Protein AF-A0A968VNL5-F1 (afdb_monomer_lite)

Sequence (72 aa):
MVATLERIAVPAKNPRVSFVIPPDVKERLEYLADQDHRTISNYVLKLIIEEIERAEKDGKIKSEGSDSQGAA

Radius of gyration: 18.39 Å; chains: 1; bounding box: 55×25×41 Å

Foldseek 3Di:
DDDDPDPPPDQPPDHDDDDDDDPVVVVVLCVVCVVVVHDSVVSVVVVVVVVVVVCCVVVVDPCPDPPPDDDD

Secondary structure (DSSP, 8-state):
---------PPPSSPPP-----HHHHHHHHHHHHHTTS-HHHHHHHHHHHHHHHHHHTTSS-----------

pLDDT: mean 81.43, std 20.01, range [36.16, 97.94]

Structure (mmCIF, N/CA/C/O backbone):
data_AF-A0A968VNL5-F1
#
_entry.id   AF-A0A968VNL5-F1
#
loop_
_atom_site.group_PDB
_atom_site.id
_atom_site.type_symbol
_atom_site.label_atom_id
_atom_site.label_alt_id
_atom_site.label_comp_id
_atom_site.label_asym_id
_atom_site.label_entity_id
_atom_site.label_seq_id
_atom_site.pdbx_PDB_ins_code
_atom_site.Cartn_x
_atom_site.Cartn_y
_atom_site.Cartn_z
_atom_site.occupancy
_atom_site.B_iso_or_equiv
_atom_site.auth_seq_id
_atom_site.auth_comp_id
_atom_site.auth_asym_id
_atom_site.auth_atom_id
_atom_site.pdbx_PDB_model_num
ATOM 1 N N . MET A 1 1 ? 40.769 -13.062 27.275 1.00 36.44 1 MET A N 1
ATOM 2 C CA . MET A 1 1 ? 39.306 -13.245 27.378 1.00 36.44 1 MET A CA 1
ATOM 3 C C . MET A 1 1 ? 38.661 -12.085 26.640 1.00 36.44 1 MET A C 1
ATOM 5 O O . MET A 1 1 ? 38.881 -10.952 27.044 1.00 36.44 1 MET A O 1
ATOM 9 N N . VAL A 1 2 ? 38.007 -12.336 25.504 1.00 46.22 2 VAL A N 1
ATOM 10 C CA . VAL A 1 2 ? 37.386 -11.280 24.687 1.00 46.22 2 VAL A CA 1
ATOM 11 C C . VAL A 1 2 ? 35.946 -11.125 25.155 1.00 46.22 2 VAL A C 1
ATOM 13 O O . VAL A 1 2 ? 35.186 -12.088 25.103 1.00 46.22 2 VAL A O 1
ATOM 16 N N . ALA A 1 3 ? 35.593 -9.943 25.653 1.00 50.06 3 ALA A N 1
ATOM 17 C CA . ALA A 1 3 ? 34.228 -9.622 26.038 1.00 50.06 3 ALA A CA 1
ATOM 18 C C . ALA A 1 3 ? 33.356 -9.541 24.777 1.00 50.06 3 ALA A C 1
ATOM 20 O O . ALA A 1 3 ? 33.540 -8.660 23.935 1.00 50.06 3 ALA A O 1
ATOM 21 N N . THR A 1 4 ? 32.429 -10.483 24.627 1.00 58.28 4 THR A N 1
ATOM 22 C CA . THR A 1 4 ? 31.394 -10.436 23.597 1.00 58.28 4 THR A CA 1
ATOM 23 C C . THR A 1 4 ? 30.387 -9.366 24.004 1.00 58.28 4 THR A C 1
ATOM 25 O O . THR A 1 4 ? 29.614 -9.557 24.937 1.00 58.28 4 THR A O 1
ATOM 28 N N . LEU A 1 5 ? 30.430 -8.206 23.349 1.00 61.31 5 LEU A N 1
ATOM 29 C CA . LEU A 1 5 ? 29.398 -7.184 23.505 1.00 61.31 5 LEU A CA 1
ATOM 30 C C . LEU A 1 5 ? 28.116 -7.696 22.843 1.00 61.31 5 LEU A C 1
ATOM 32 O O . LEU A 1 5 ? 27.972 -7.632 21.621 1.00 61.31 5 LEU A O 1
ATOM 36 N N . GLU A 1 6 ? 27.191 -8.220 23.644 1.00 57.31 6 GLU A N 1
ATOM 37 C CA . GLU A 1 6 ? 25.822 -8.464 23.203 1.00 57.31 6 GLU A CA 1
ATOM 38 C C . GLU A 1 6 ? 25.190 -7.115 22.842 1.00 57.31 6 GLU A C 1
ATOM 40 O O . GLU A 1 6 ? 24.979 -6.247 23.692 1.00 57.31 6 GLU A O 1
ATOM 45 N N . ARG A 1 7 ? 24.930 -6.897 21.548 1.00 60.88 7 ARG A N 1
ATOM 46 C CA . ARG A 1 7 ? 24.151 -5.740 21.107 1.00 60.88 7 ARG A CA 1
ATOM 47 C C . ARG A 1 7 ? 22.728 -5.918 21.620 1.00 60.88 7 ARG A C 1
ATOM 49 O O . ARG A 1 7 ? 21.952 -6.665 21.033 1.00 60.88 7 ARG A O 1
ATOM 56 N N . ILE A 1 8 ? 22.386 -5.197 22.680 1.00 60.03 8 ILE A N 1
ATOM 57 C CA . ILE A 1 8 ? 20.999 -5.005 23.096 1.00 60.03 8 ILE A CA 1
ATOM 58 C C . ILE A 1 8 ? 20.313 -4.251 21.954 1.00 60.03 8 ILE A C 1
ATOM 60 O O . ILE A 1 8 ? 20.558 -3.064 21.732 1.00 60.03 8 ILE A O 1
ATOM 64 N N . ALA A 1 9 ? 19.518 -4.969 21.162 1.00 59.97 9 ALA A N 1
ATOM 65 C CA . ALA A 1 9 ? 18.708 -4.378 20.112 1.00 59.97 9 ALA A CA 1
ATOM 66 C C . ALA A 1 9 ? 17.608 -3.550 20.782 1.00 59.97 9 ALA A C 1
ATOM 68 O O . ALA A 1 9 ? 16.581 -4.082 21.194 1.00 59.97 9 ALA A O 1
ATOM 69 N N . VAL A 1 10 ? 17.846 -2.247 20.934 1.00 64.69 10 VAL A N 1
ATOM 70 C CA . VAL A 1 10 ? 16.802 -1.316 21.359 1.00 64.69 10 VAL A CA 1
ATOM 71 C C . VAL A 1 10 ? 15.716 -1.349 20.279 1.00 64.69 10 VAL A C 1
ATOM 73 O O . VAL A 1 10 ? 16.035 -1.076 19.115 1.00 64.69 10 VAL A O 1
ATOM 76 N N . PRO A 1 11 ? 14.464 -1.718 20.606 1.00 62.56 11 PRO A N 1
ATOM 77 C CA . PRO A 1 11 ? 13.396 -1.728 19.623 1.00 62.56 11 PRO A CA 1
ATOM 78 C C . PRO A 1 11 ? 13.229 -0.309 19.084 1.00 62.56 11 PRO A C 1
ATOM 80 O O . PRO A 1 11 ? 13.038 0.649 19.834 1.00 62.56 11 PRO A O 1
ATOM 83 N N . ALA A 1 12 ? 13.375 -0.161 17.769 1.00 66.19 12 ALA A N 1
ATOM 84 C CA . ALA A 1 12 ? 13.183 1.123 17.121 1.00 66.19 12 ALA A CA 1
ATOM 85 C C . ALA A 1 12 ? 11.747 1.601 17.368 1.00 66.19 12 ALA A C 1
ATOM 87 O O . ALA A 1 12 ? 10.811 0.809 17.275 1.00 66.19 12 ALA A O 1
ATOM 88 N N . LYS A 1 13 ? 11.579 2.908 17.619 1.00 76.00 13 LYS A N 1
ATOM 89 C CA . LYS A 1 13 ? 10.265 3.548 17.815 1.00 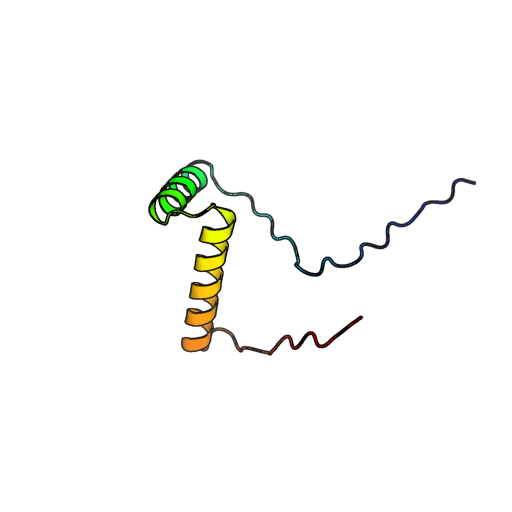76.00 13 LYS A CA 1
ATOM 90 C C . LYS A 1 13 ? 9.263 3.172 16.716 1.00 76.00 13 LYS A C 1
ATOM 92 O O . LYS A 1 13 ? 8.083 3.024 16.997 1.00 7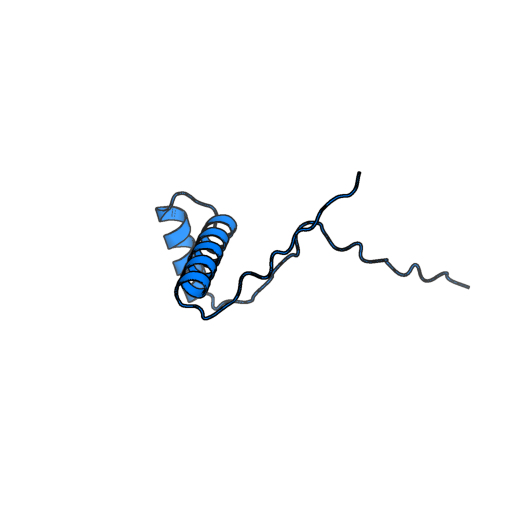6.00 13 LYS A O 1
ATOM 97 N N . ASN A 1 14 ? 9.762 2.977 15.493 1.00 79.81 14 ASN A N 1
ATOM 98 C CA . ASN A 1 14 ? 9.000 2.444 14.373 1.00 79.81 14 ASN A CA 1
ATOM 99 C C . ASN A 1 14 ? 9.642 1.127 13.905 1.00 79.81 14 ASN A C 1
ATOM 101 O O . ASN A 1 14 ? 10.806 1.148 13.482 1.00 79.81 14 ASN A O 1
ATOM 105 N N . PRO A 1 15 ? 8.924 -0.007 13.951 1.00 87.25 15 PRO A N 1
ATOM 106 C CA . PRO A 1 15 ? 9.443 -1.271 13.451 1.00 87.25 15 PRO A CA 1
ATOM 107 C C . PRO A 1 15 ? 9.645 -1.205 11.932 1.00 87.25 15 PRO A C 1
ATOM 109 O O . PRO A 1 15 ? 8.812 -0.681 11.192 1.00 87.25 15 PRO A O 1
ATOM 112 N N . ARG A 1 16 ? 10.767 -1.750 11.448 1.00 88.62 16 ARG A N 1
ATOM 113 C CA . ARG A 1 16 ? 11.050 -1.844 10.012 1.00 88.62 16 ARG A CA 1
ATOM 114 C C . ARG A 1 16 ? 10.421 -3.112 9.448 1.00 88.62 16 ARG A C 1
ATOM 116 O O . ARG A 1 16 ? 10.753 -4.208 9.888 1.00 88.62 16 ARG A O 1
ATOM 123 N N . VAL A 1 17 ? 9.604 -2.959 8.413 1.00 88.06 17 VAL A N 1
ATOM 124 C CA . VAL A 1 17 ? 9.086 -4.075 7.614 1.00 88.06 17 VAL A CA 1
ATOM 125 C C . VAL A 1 17 ? 9.894 -4.169 6.320 1.00 88.06 17 VAL A C 1
ATOM 127 O O . VAL A 1 17 ? 10.111 -3.167 5.640 1.00 88.06 17 VAL A O 1
ATOM 130 N N . SER A 1 18 ? 10.374 -5.365 5.985 1.00 91.12 18 SER A N 1
ATOM 131 C CA . SER A 1 18 ? 11.075 -5.645 4.728 1.00 91.12 18 SER A CA 1
ATOM 132 C C . SER A 1 18 ? 10.475 -6.875 4.067 1.00 91.12 18 SER A C 1
ATOM 134 O O . SER A 1 18 ? 10.326 -7.903 4.722 1.00 91.12 18 SER A O 1
ATOM 136 N N . PHE A 1 19 ? 10.180 -6.783 2.776 1.00 90.94 19 PHE A N 1
ATOM 137 C CA . PHE A 1 19 ? 9.635 -7.878 1.985 1.00 90.94 19 PHE A CA 1
ATOM 138 C C . PHE A 1 19 ? 10.357 -7.972 0.640 1.00 90.94 19 PHE A C 1
ATOM 140 O O . PHE A 1 19 ? 10.891 -6.984 0.132 1.00 90.94 19 PHE A O 1
ATOM 147 N N . VAL A 1 20 ? 10.377 -9.176 0.076 1.00 95.25 20 VAL A N 1
ATOM 148 C CA . VAL A 1 20 ? 10.884 -9.442 -1.271 1.00 95.25 20 VAL A CA 1
ATOM 149 C C . VAL A 1 20 ? 9.679 -9.538 -2.194 1.00 95.25 20 VAL A C 1
ATOM 151 O O . VAL A 1 20 ? 8.749 -10.288 -1.908 1.00 95.25 20 VAL A O 1
ATOM 154 N N . ILE A 1 21 ? 9.692 -8.775 -3.284 1.00 94.50 21 ILE A N 1
ATOM 155 C CA . ILE A 1 21 ? 8.642 -8.801 -4.307 1.00 94.50 21 ILE A CA 1
ATOM 156 C C . ILE A 1 21 ? 9.227 -9.179 -5.668 1.00 94.50 21 ILE A C 1
ATOM 158 O O . ILE A 1 21 ? 10.399 -8.886 -5.926 1.00 94.50 21 ILE A O 1
ATOM 162 N N . PRO A 1 22 ? 8.423 -9.805 -6.542 1.00 97.56 22 PRO A N 1
ATOM 163 C CA . PRO A 1 22 ? 8.787 -10.016 -7.936 1.00 97.56 22 PRO A CA 1
ATOM 164 C C . PRO A 1 22 ? 9.155 -8.698 -8.653 1.00 97.56 22 PRO A C 1
ATOM 166 O O . PRO A 1 22 ? 8.568 -7.654 -8.340 1.00 97.56 22 PRO A O 1
ATOM 169 N N . PRO A 1 23 ? 10.101 -8.714 -9.614 1.00 95.50 23 PRO A N 1
ATOM 170 C CA . PRO A 1 23 ? 10.526 -7.503 -10.324 1.00 95.50 23 PRO A CA 1
ATOM 171 C C . PRO A 1 23 ? 9.392 -6.789 -11.071 1.00 95.50 23 PRO A C 1
ATOM 173 O O . PRO A 1 23 ? 9.289 -5.569 -11.007 1.00 95.50 23 PRO A O 1
ATOM 176 N N . ASP A 1 24 ? 8.494 -7.543 -11.705 1.00 96.69 24 ASP A N 1
ATOM 177 C CA . ASP A 1 24 ? 7.345 -7.016 -12.450 1.00 96.69 24 ASP A CA 1
ATOM 178 C C . ASP A 1 24 ? 6.347 -6.284 -11.539 1.00 96.69 24 ASP A C 1
ATOM 180 O O . ASP A 1 24 ? 5.773 -5.259 -11.912 1.00 96.69 24 ASP A O 1
ATOM 184 N N . VAL A 1 25 ? 6.168 -6.774 -10.310 1.00 96.88 25 VAL A N 1
ATOM 185 C CA . VAL A 1 25 ? 5.335 -6.113 -9.298 1.00 96.88 25 VAL A CA 1
ATOM 186 C C . VAL A 1 25 ? 5.983 -4.811 -8.839 1.00 96.88 25 VAL A C 1
ATOM 188 O O . VAL A 1 25 ? 5.287 -3.811 -8.663 1.00 96.88 25 VAL A O 1
ATOM 191 N N . LYS A 1 26 ? 7.311 -4.801 -8.675 1.00 95.25 26 LYS A N 1
ATOM 192 C CA . LYS A 1 26 ? 8.056 -3.605 -8.274 1.00 95.25 26 LYS A CA 1
ATOM 193 C C . LYS A 1 26 ? 7.917 -2.483 -9.305 1.00 95.25 26 LYS A C 1
ATOM 195 O O . LYS A 1 26 ? 7.625 -1.359 -8.915 1.00 95.25 26 LYS A O 1
ATOM 200 N N . GLU A 1 27 ? 8.061 -2.789 -10.591 1.00 97.19 27 GLU A N 1
ATOM 201 C CA . GLU A 1 27 ? 7.926 -1.798 -11.669 1.00 97.19 27 GLU A CA 1
ATOM 202 C C . GLU A 1 27 ? 6.524 -1.171 -11.698 1.00 97.19 27 GLU A C 1
ATOM 204 O O . GLU A 1 27 ? 6.369 0.046 -11.795 1.00 97.19 27 GLU A O 1
ATOM 209 N N . ARG A 1 28 ? 5.478 -1.992 -11.541 1.00 97.56 28 ARG A N 1
ATOM 210 C CA . ARG A 1 28 ? 4.093 -1.497 -11.470 1.00 97.56 28 ARG A CA 1
ATOM 211 C C . ARG A 1 28 ? 3.853 -0.642 -10.230 1.00 97.56 28 ARG A C 1
ATOM 213 O O . ARG A 1 28 ? 3.144 0.357 -10.307 1.00 97.56 28 ARG A O 1
ATOM 220 N N . LEU A 1 29 ? 4.440 -1.022 -9.097 1.00 96.38 29 LEU A N 1
ATOM 221 C CA . LEU A 1 29 ? 4.355 -0.259 -7.856 1.00 96.38 29 LEU A CA 1
ATOM 222 C C . LEU A 1 29 ? 5.042 1.107 -7.984 1.00 96.38 29 LEU A C 1
ATOM 224 O O . LEU A 1 29 ? 4.495 2.104 -7.523 1.00 96.38 29 LEU A O 1
ATOM 228 N N . GLU A 1 30 ? 6.212 1.155 -8.622 1.00 97.12 30 GLU A N 1
ATOM 229 C CA . GLU A 1 30 ? 6.940 2.392 -8.923 1.00 97.12 30 GLU A CA 1
ATOM 230 C C . GLU A 1 30 ? 6.112 3.327 -9.801 1.00 97.12 30 GLU A C 1
ATOM 232 O O . GLU A 1 30 ? 5.957 4.501 -9.467 1.00 97.12 30 GLU A O 1
ATOM 237 N N . TYR A 1 31 ? 5.506 2.789 -10.861 1.00 97.81 31 TYR A N 1
ATOM 238 C CA . TYR A 1 31 ? 4.623 3.556 -11.733 1.00 97.81 31 TYR A CA 1
ATOM 239 C C . TYR A 1 31 ? 3.422 4.136 -10.972 1.00 97.81 31 TYR A C 1
ATOM 241 O O . TYR A 1 31 ? 3.142 5.327 -11.071 1.00 97.81 31 TYR A O 1
ATOM 249 N N . LEU A 1 32 ? 2.730 3.324 -10.166 1.00 97.62 32 LEU A N 1
ATOM 250 C CA . LEU A 1 32 ? 1.578 3.786 -9.383 1.00 97.62 32 LEU A CA 1
ATOM 251 C C . LEU A 1 32 ? 1.952 4.851 -8.343 1.00 97.62 32 LEU A C 1
ATOM 253 O O . LEU A 1 32 ? 1.199 5.805 -8.149 1.00 97.62 32 LEU A O 1
ATOM 257 N N . ALA A 1 33 ? 3.106 4.702 -7.690 1.00 97.50 33 ALA A N 1
ATOM 258 C CA . ALA A 1 33 ? 3.598 5.682 -6.729 1.00 97.50 33 ALA A CA 1
ATOM 259 C C . ALA A 1 33 ? 3.898 7.034 -7.401 1.00 97.50 33 ALA A C 1
ATOM 261 O O . ALA A 1 33 ? 3.547 8.079 -6.850 1.00 97.50 33 ALA A O 1
ATOM 262 N N . ASP A 1 34 ? 4.476 7.009 -8.605 1.00 97.62 34 ASP A N 1
ATOM 263 C CA . ASP A 1 34 ? 4.754 8.208 -9.401 1.00 97.62 34 ASP A CA 1
ATOM 264 C C . ASP A 1 34 ? 3.467 8.936 -9.823 1.00 97.62 34 ASP A C 1
ATOM 266 O O . ASP A 1 34 ? 3.361 10.153 -9.660 1.00 97.62 34 ASP A O 1
ATOM 270 N N . GLN A 1 35 ? 2.442 8.190 -10.258 1.00 97.94 35 GLN A N 1
ATOM 271 C CA . GLN A 1 35 ? 1.132 8.762 -10.603 1.00 97.94 35 GLN A CA 1
ATOM 272 C C . GLN A 1 35 ? 0.423 9.425 -9.405 1.00 97.94 35 GLN A C 1
ATOM 274 O O . GLN A 1 35 ? -0.331 10.375 -9.594 1.00 97.94 35 GLN A O 1
ATOM 279 N N . ASP A 1 36 ? 0.667 8.956 -8.175 1.00 96.06 36 ASP A N 1
ATOM 280 C CA . ASP A 1 36 ? 0.140 9.555 -6.933 1.00 96.06 36 ASP A CA 1
ATOM 281 C C . ASP A 1 36 ? 1.092 10.621 -6.341 1.00 96.06 36 ASP A C 1
ATOM 2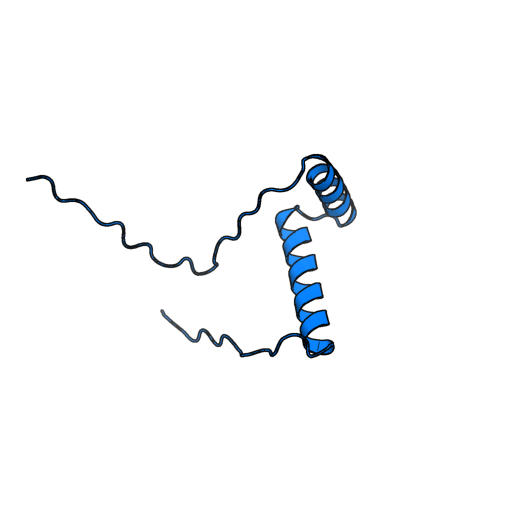83 O O . ASP A 1 36 ? 0.892 11.074 -5.213 1.00 96.06 36 ASP A O 1
ATOM 287 N N . HIS A 1 37 ? 2.148 11.007 -7.075 1.00 97.12 37 HIS A N 1
ATOM 288 C CA . HIS A 1 37 ? 3.188 11.963 -6.672 1.00 97.12 37 HIS A CA 1
ATOM 289 C C . HIS A 1 37 ? 3.831 11.642 -5.310 1.00 97.12 37 HIS A C 1
ATOM 291 O O . HIS A 1 37 ? 4.055 12.523 -4.471 1.00 97.12 37 HIS A O 1
ATOM 297 N N . ARG A 1 38 ? 4.121 10.359 -5.062 1.00 94.19 38 ARG A N 1
ATOM 298 C CA . ARG A 1 38 ? 4.644 9.854 -3.783 1.00 94.19 38 ARG A CA 1
ATOM 299 C C . ARG A 1 38 ? 5.847 8.943 -3.981 1.00 94.19 38 ARG A C 1
ATOM 301 O O . ARG A 1 38 ? 6.031 8.307 -5.009 1.00 94.19 38 ARG A O 1
ATOM 308 N N . THR A 1 39 ? 6.655 8.819 -2.930 1.00 97.19 39 THR A N 1
ATOM 309 C CA . THR A 1 39 ? 7.664 7.756 -2.861 1.00 97.19 39 THR A CA 1
ATOM 310 C C . THR A 1 39 ? 6.987 6.396 -2.695 1.00 97.19 39 THR A C 1
ATOM 312 O O . THR A 1 39 ? 5.918 6.301 -2.087 1.00 97.19 39 THR A O 1
ATOM 315 N N . ILE A 1 40 ? 7.651 5.330 -3.152 1.00 95.56 40 ILE A N 1
ATOM 316 C CA . ILE A 1 40 ? 7.172 3.944 -3.010 1.00 95.56 40 ILE A CA 1
ATOM 317 C C . ILE A 1 40 ? 6.793 3.638 -1.555 1.00 95.56 40 ILE A C 1
ATOM 319 O O . ILE A 1 40 ? 5.711 3.124 -1.293 1.00 95.56 40 ILE A O 1
ATOM 323 N N . SER A 1 41 ? 7.653 3.994 -0.595 1.00 94.31 41 SER A N 1
ATOM 324 C CA . SER A 1 41 ? 7.414 3.723 0.827 1.00 94.31 41 SER A CA 1
ATOM 325 C C . SER A 1 41 ? 6.147 4.403 1.349 1.00 94.31 41 SER A C 1
ATOM 327 O O . SER A 1 41 ? 5.379 3.781 2.078 1.00 94.31 41 SER A O 1
ATOM 329 N N . ASN A 1 42 ? 5.901 5.656 0.955 1.00 95.19 42 ASN A N 1
ATOM 330 C CA . ASN A 1 42 ? 4.705 6.391 1.372 1.00 95.19 42 ASN A CA 1
ATOM 331 C C . ASN A 1 42 ? 3.447 5.873 0.673 1.00 95.19 42 ASN A C 1
ATOM 333 O O . ASN A 1 42 ? 2.381 5.838 1.282 1.00 95.19 42 ASN A O 1
ATOM 337 N N . TYR A 1 43 ? 3.570 5.472 -0.592 1.00 96.62 43 TYR A N 1
ATOM 338 C CA . TYR A 1 43 ? 2.478 4.868 -1.342 1.00 96.62 43 TYR A CA 1
ATOM 339 C C . TYR A 1 43 ? 2.054 3.530 -0.722 1.00 96.62 43 TYR A C 1
ATOM 341 O O . TYR A 1 43 ? 0.881 3.326 -0.427 1.00 96.62 43 TYR A O 1
ATOM 349 N N . VAL A 1 44 ? 3.015 2.656 -0.412 1.00 96.12 44 VAL A N 1
ATOM 350 C CA . VAL A 1 44 ? 2.756 1.384 0.279 1.00 96.12 44 VAL A CA 1
ATOM 351 C C . VAL A 1 44 ? 2.160 1.619 1.667 1.00 96.12 44 VAL A C 1
ATOM 353 O O . VAL A 1 44 ? 1.194 0.953 2.026 1.00 96.12 44 VAL A O 1
ATOM 356 N N . LEU A 1 45 ? 2.680 2.582 2.433 1.00 95.12 45 LEU A N 1
ATOM 357 C CA . LEU A 1 45 ? 2.125 2.922 3.744 1.00 95.12 45 LEU A CA 1
ATOM 358 C C . LEU A 1 45 ? 0.652 3.345 3.646 1.00 95.12 45 LEU A C 1
ATOM 360 O O . LEU A 1 45 ? -0.165 2.860 4.423 1.00 95.12 45 LEU A O 1
ATOM 364 N N . LYS A 1 46 ? 0.305 4.195 2.671 1.00 96.06 46 LYS A N 1
ATOM 365 C CA . LYS A 1 46 ? -1.084 4.592 2.397 1.00 96.06 46 LYS A CA 1
ATOM 366 C C . LYS A 1 46 ? -1.964 3.369 2.119 1.00 96.06 46 LYS A C 1
ATOM 368 O O . LYS A 1 46 ? -2.995 3.223 2.763 1.00 96.06 46 LYS A O 1
ATOM 373 N N . LEU A 1 47 ? -1.540 2.476 1.220 1.00 96.00 47 LEU A N 1
ATOM 374 C CA . LEU A 1 47 ? -2.301 1.263 0.890 1.00 96.00 47 LEU A CA 1
ATOM 375 C C . LEU A 1 47 ? -2.532 0.363 2.111 1.00 96.00 47 LEU A C 1
ATOM 377 O O . LEU A 1 47 ? -3.621 -0.181 2.270 1.00 96.00 47 LEU A O 1
ATOM 381 N N . ILE A 1 48 ? -1.520 0.218 2.971 1.00 95.75 48 ILE A N 1
ATOM 382 C CA . ILE A 1 48 ? -1.619 -0.574 4.203 1.00 95.75 48 ILE A CA 1
ATOM 383 C C . ILE A 1 48 ? -2.620 0.058 5.173 1.00 95.75 48 ILE A C 1
ATOM 385 O O . ILE A 1 48 ? -3.469 -0.654 5.700 1.00 95.75 48 ILE A O 1
ATOM 389 N N . ILE A 1 49 ? -2.548 1.375 5.395 1.00 95.69 49 ILE A N 1
ATOM 390 C CA . ILE A 1 49 ? -3.477 2.088 6.287 1.00 95.69 49 ILE A CA 1
ATOM 391 C C . ILE A 1 49 ? -4.913 1.945 5.779 1.00 95.69 49 ILE A C 1
ATOM 393 O O . ILE A 1 49 ? -5.789 1.545 6.538 1.00 95.69 49 ILE A O 1
ATOM 397 N N . GLU A 1 50 ? -5.147 2.189 4.488 1.00 96.12 50 GLU A N 1
ATOM 398 C CA . GLU A 1 50 ? -6.475 2.045 3.886 1.00 96.12 50 GLU A CA 1
ATOM 399 C C . GLU A 1 50 ? -7.019 0.616 4.017 1.00 96.12 50 GLU A C 1
ATOM 401 O O . GLU A 1 50 ? -8.214 0.428 4.243 1.00 96.12 50 GLU A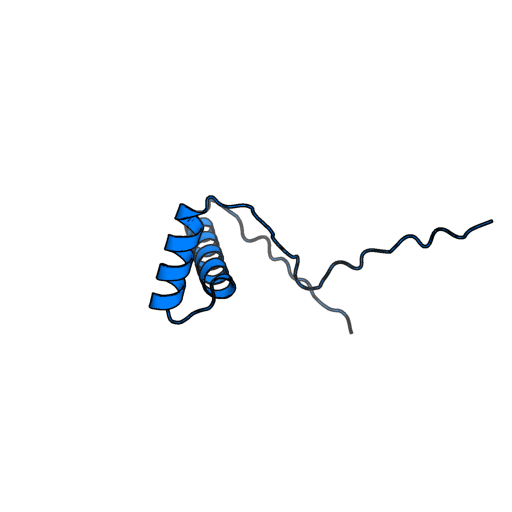 O 1
ATOM 406 N N . GLU A 1 51 ? -6.165 -0.401 3.879 1.00 96.88 51 GLU A N 1
ATOM 407 C CA . GLU A 1 51 ? -6.578 -1.795 4.040 1.00 96.88 51 GLU A CA 1
ATOM 408 C C . GLU A 1 51 ? -6.886 -2.154 5.496 1.00 96.88 51 GLU A C 1
ATOM 410 O O . GLU A 1 51 ? -7.864 -2.854 5.747 1.00 96.88 51 GLU A O 1
ATOM 415 N N . ILE A 1 52 ? -6.112 -1.637 6.456 1.00 95.44 52 ILE A N 1
ATOM 416 C CA . ILE A 1 52 ? -6.398 -1.787 7.889 1.00 95.44 52 ILE A CA 1
ATOM 417 C C . ILE A 1 52 ? -7.746 -1.140 8.217 1.00 95.44 52 ILE A C 1
ATOM 419 O O . ILE A 1 52 ? -8.610 -1.799 8.785 1.00 95.44 52 ILE A O 1
ATOM 423 N N . GLU A 1 53 ? -7.979 0.099 7.781 1.00 95.19 53 GLU A N 1
ATOM 424 C CA . GLU A 1 53 ? -9.252 0.794 8.001 1.00 95.19 53 GLU A CA 1
ATOM 425 C C . GLU A 1 53 ? -10.438 0.050 7.368 1.00 95.19 53 GLU A C 1
ATOM 427 O O . GLU A 1 53 ? -11.524 -0.012 7.951 1.00 95.19 53 GLU A O 1
ATOM 432 N N . ARG A 1 54 ? -10.260 -0.529 6.170 1.00 95.81 54 ARG A N 1
ATOM 433 C CA . ARG A 1 54 ? -11.275 -1.388 5.539 1.00 95.81 54 ARG A CA 1
ATOM 434 C C . ARG A 1 54 ? -11.521 -2.651 6.360 1.00 95.81 54 ARG A C 1
ATOM 436 O O . ARG A 1 54 ? -12.672 -2.997 6.610 1.00 95.81 54 ARG A O 1
ATOM 443 N N . ALA A 1 55 ? -10.465 -3.319 6.814 1.00 95.12 55 ALA A N 1
ATOM 444 C CA . ALA A 1 55 ? -10.569 -4.535 7.609 1.00 95.12 55 ALA A CA 1
ATOM 445 C C . ALA A 1 55 ? -11.210 -4.291 8.988 1.00 95.12 55 ALA A C 1
ATOM 447 O O . ALA A 1 55 ? -11.956 -5.148 9.463 1.00 95.12 55 ALA A O 1
ATOM 448 N N . GLU A 1 56 ? -10.970 -3.134 9.608 1.00 94.56 56 GLU A N 1
ATOM 449 C CA . GLU A 1 56 ? -11.641 -2.703 10.840 1.00 94.56 56 GLU A CA 1
ATOM 450 C C . GLU A 1 56 ? -13.136 -2.463 10.607 1.00 94.56 56 GLU A C 1
ATOM 452 O O . GLU A 1 56 ? -13.967 -2.968 11.363 1.00 94.56 56 GLU A O 1
ATOM 457 N N . LYS A 1 57 ? -13.499 -1.758 9.525 1.00 93.44 57 LYS A N 1
ATOM 458 C CA . LYS A 1 57 ? -14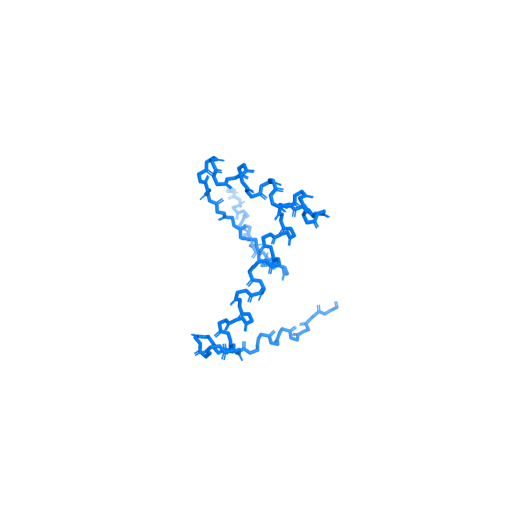.905 -1.528 9.141 1.00 93.44 57 LYS A CA 1
ATOM 459 C C . LYS A 1 57 ? -15.648 -2.830 8.846 1.00 93.44 57 LYS A C 1
ATOM 461 O O . LYS A 1 57 ? -16.802 -2.974 9.240 1.00 93.44 57 LYS A O 1
ATOM 466 N N . ASP A 1 58 ? -14.979 -3.780 8.199 1.00 93.62 58 ASP A N 1
ATOM 467 C CA . ASP A 1 58 ? -15.518 -5.109 7.900 1.00 93.62 58 ASP A CA 1
ATOM 468 C C . ASP A 1 58 ? -15.558 -6.036 9.134 1.00 93.62 58 ASP A C 1
ATOM 470 O O . ASP A 1 58 ? -16.061 -7.157 9.048 1.00 93.62 58 ASP A O 1
ATOM 474 N N . GLY A 1 59 ? -14.991 -5.617 10.272 1.00 91.31 59 GLY A N 1
ATOM 475 C CA . GLY A 1 59 ? -14.892 -6.428 11.489 1.00 91.31 59 GLY A CA 1
ATOM 476 C C . GLY A 1 59 ? -13.914 -7.606 11.392 1.00 91.31 59 GLY A C 1
ATOM 477 O O . GLY A 1 59 ? -13.961 -8.506 12.231 1.00 91.31 59 GLY A O 1
ATOM 478 N N . LYS A 1 60 ? -13.029 -7.626 10.384 1.00 89.06 60 LYS A N 1
ATOM 479 C CA . LYS A 1 60 ? -12.004 -8.671 10.189 1.00 89.06 60 LYS A CA 1
ATOM 480 C C . LYS A 1 60 ? -10.880 -8.576 11.218 1.00 89.06 60 LYS A C 1
ATOM 482 O O . LYS A 1 60 ? -10.306 -9.595 11.590 1.00 89.06 60 LYS A O 1
ATOM 487 N N . ILE A 1 61 ? -10.570 -7.361 11.664 1.00 88.62 61 ILE A N 1
ATOM 488 C CA . ILE A 1 61 ? -9.593 -7.084 12.720 1.00 88.62 61 ILE A CA 1
ATOM 489 C C . ILE A 1 61 ? -10.232 -6.171 13.769 1.00 88.62 61 ILE A C 1
ATOM 491 O O . ILE A 1 61 ? -11.052 -5.317 13.442 1.00 88.62 61 ILE A O 1
ATOM 495 N N . LYS A 1 62 ? -9.889 -6.381 15.043 1.00 80.94 62 LYS A N 1
ATOM 496 C CA . LYS A 1 62 ? -10.298 -5.501 16.144 1.00 80.94 62 LYS A CA 1
ATOM 497 C C . LYS A 1 62 ? -9.184 -4.491 16.383 1.00 80.94 62 LYS A C 1
ATOM 499 O O . LYS A 1 62 ? -8.030 -4.904 16.489 1.00 80.94 62 LYS A O 1
ATOM 504 N N . SER A 1 63 ? -9.522 -3.211 16.514 1.00 66.75 63 SER A N 1
ATOM 505 C CA . SER A 1 63 ? -8.558 -2.215 16.976 1.00 66.75 63 SER A CA 1
ATOM 506 C C . SER A 1 63 ? -8.341 -2.402 18.480 1.00 66.75 63 SER A C 1
ATOM 508 O O . SER A 1 63 ? -9.015 -1.820 19.326 1.00 66.75 63 SER A O 1
ATOM 510 N N . GLU A 1 64 ? -7.420 -3.287 18.852 1.00 60.12 64 GLU A N 1
ATOM 511 C CA . GLU A 1 64 ? -6.845 -3.203 20.191 1.00 60.12 64 GLU A CA 1
ATOM 512 C C . GLU A 1 64 ? -5.816 -2.076 20.155 1.00 60.12 64 GLU A C 1
ATOM 514 O O . GLU A 1 64 ? -4.765 -2.184 19.524 1.00 60.12 64 GLU A O 1
ATOM 519 N N . GLY A 1 65 ? -6.195 -0.945 20.754 1.00 53.72 65 GLY A N 1
ATOM 520 C CA . GLY A 1 65 ? -5.386 0.260 20.804 1.00 53.72 65 GLY A CA 1
ATOM 521 C C . GLY A 1 65 ? -4.012 -0.034 21.387 1.00 53.72 65 GLY A C 1
ATOM 522 O O . GLY A 1 65 ? -3.870 -0.299 22.579 1.00 53.72 65 GLY A O 1
ATOM 523 N N . SER A 1 66 ? -2.978 0.074 20.557 1.00 47.34 66 SER A N 1
ATOM 524 C CA . SER A 1 66 ? -1.627 0.292 21.047 1.00 47.34 66 SER A CA 1
ATOM 525 C C . SER A 1 66 ? -1.508 1.754 21.479 1.00 47.34 66 SER A C 1
ATOM 527 O O . SER A 1 66 ? -0.893 2.575 20.796 1.00 47.34 66 SER A O 1
ATOM 529 N N . ASP A 1 67 ? -2.114 2.072 22.623 1.00 46.94 67 ASP A N 1
ATOM 530 C CA . ASP A 1 67 ? -1.668 3.171 23.468 1.00 46.94 67 ASP A CA 1
ATOM 531 C C . ASP A 1 67 ? -0.244 2.843 23.926 1.00 46.94 67 ASP A C 1
ATOM 533 O O . ASP A 1 67 ? -0.013 2.276 24.992 1.00 46.94 67 ASP A O 1
ATOM 537 N N . SER A 1 68 ? 0.751 3.202 23.119 1.00 47.62 68 SER A N 1
ATOM 538 C CA . SER A 1 68 ? 2.093 3.415 23.649 1.00 47.62 68 SER A CA 1
ATOM 539 C C . SER A 1 68 ? 2.149 4.829 24.224 1.00 47.62 68 SER A C 1
ATOM 541 O O . SER A 1 68 ? 2.667 5.760 23.601 1.00 47.62 68 SER A O 1
ATOM 543 N N . GLN A 1 69 ? 1.574 4.988 25.418 1.00 41.88 69 GLN A N 1
ATOM 544 C CA . GLN A 1 69 ? 1.923 6.077 26.320 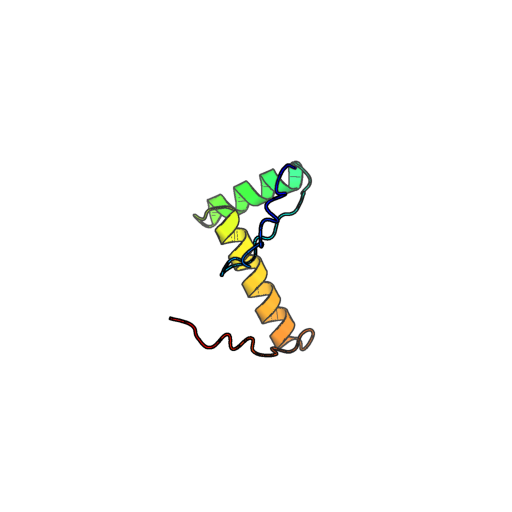1.00 41.88 69 GLN A CA 1
ATOM 545 C C . GLN A 1 69 ? 3.423 6.001 26.654 1.00 41.88 69 GLN A C 1
ATOM 547 O O . GLN A 1 69 ? 3.882 5.005 27.201 1.00 41.88 69 GLN A O 1
ATOM 552 N N . GLY A 1 70 ? 4.139 7.091 26.356 1.00 44.38 70 GLY A N 1
ATOM 553 C CA . GLY A 1 70 ? 5.206 7.675 27.181 1.00 44.38 70 GLY A CA 1
ATOM 554 C C . GLY A 1 70 ? 6.590 7.011 27.221 1.00 44.38 70 GLY A C 1
ATOM 555 O O . GLY A 1 70 ? 6.730 5.879 27.659 1.00 44.38 70 GLY A O 1
ATOM 556 N N . ALA A 1 71 ? 7.633 7.796 26.912 1.00 36.75 71 ALA A N 1
ATOM 557 C CA . ALA A 1 71 ? 8.802 7.964 27.790 1.00 36.75 71 ALA A CA 1
ATOM 558 C C . ALA A 1 71 ? 9.764 9.051 27.258 1.00 36.75 71 ALA A C 1
ATOM 560 O O . ALA A 1 71 ? 10.323 8.889 26.174 1.00 36.75 71 ALA A O 1
ATOM 561 N N . ALA A 1 72 ? 9.972 10.067 28.110 1.00 36.16 72 ALA A N 1
ATOM 562 C CA . ALA A 1 72 ? 11.013 11.110 28.142 1.00 36.16 72 ALA A CA 1
ATOM 563 C C . ALA A 1 72 ? 10.956 12.255 27.114 1.00 36.16 72 ALA A C 1
ATOM 565 O O . ALA A 1 72 ? 11.244 12.038 25.917 1.00 36.16 72 ALA A O 1
#